Protein AF-A0A955AYN4-F1 (afdb_monomer)

pLDDT: mean 82.68, std 16.26, range [42.22, 98.5]

Sequence (90 aa):
MEMWANRRQFLGTVATGAAAAGLAAGLRTSAWAEDKSSKPAFKISLAEWSLHKAIFGKKLDNLDFAKVSKEEFGIDGIEYVNQFFKDKAK

Nearest PDB structures (foldseek):
  4ovx-assembly1_A  TM=9.803E-01  e=4.293E-04  Planctopirus limnophila DSM 3776

Secondary structure (DSSP, 8-state):
------HHHHHHHHHHHHHHHHHHHHT----------PPPSS--EEEGGGGHHHHHTTSS-GGGHHHHHHHTT---EEE--GGG-GGG--

Foldseek 3Di:
DDDDDDPVNVVVVVVVVVVVVVVVVVPPDPVPPDCPVDPPPDADEEELVVCVCCCVVVVDQSVCSCVCCCPVVVHNHYHYDCVSVVVVDD

Structure (mmCIF, N/CA/C/O backbone):
data_AF-A0A955AYN4-F1
#
_entry.id   AF-A0A955AYN4-F1
#
loop_
_atom_site.group_PDB
_atom_site.id
_atom_site.type_symbol
_atom_site.label_atom_id
_atom_site.label_alt_id
_atom_site.label_comp_id
_atom_site.label_asym_id
_atom_site.label_entity_id
_atom_site.label_seq_id
_atom_site.pdbx_PDB_ins_code
_atom_site.Cartn_x
_atom_site.Cartn_y
_atom_site.Cartn_z
_atom_site.occupancy
_atom_site.B_iso_or_equiv
_atom_site.auth_seq_id
_atom_site.auth_comp_id
_atom_site.auth_asym_id
_atom_site.auth_atom_id
_atom_site.pdbx_PDB_model_num
ATOM 1 N N . MET A 1 1 ? 64.519 15.814 -44.822 1.00 42.22 1 MET A N 1
ATOM 2 C CA . MET A 1 1 ? 63.675 16.991 -44.532 1.00 42.22 1 MET A CA 1
ATOM 3 C C . MET A 1 1 ? 62.737 16.566 -43.415 1.00 42.22 1 MET A C 1
ATOM 5 O O . MET A 1 1 ? 61.761 15.880 -43.683 1.00 42.22 1 MET A O 1
ATOM 9 N N . GLU A 1 2 ? 63.141 16.782 -42.162 1.00 52.59 2 GLU A N 1
ATOM 10 C CA . GLU A 1 2 ? 62.389 16.288 -41.002 1.00 52.59 2 GLU A CA 1
ATOM 11 C C . GLU A 1 2 ? 61.062 17.039 -40.860 1.00 52.59 2 GLU A C 1
ATOM 13 O O . GLU A 1 2 ? 61.021 18.269 -40.811 1.00 52.59 2 GLU A O 1
ATOM 18 N N . MET A 1 3 ? 59.967 16.282 -40.823 1.00 59.31 3 MET A N 1
ATOM 19 C CA . MET A 1 3 ? 58.609 16.789 -40.644 1.00 59.31 3 MET A CA 1
ATOM 20 C C . MET A 1 3 ? 58.375 17.057 -39.156 1.00 59.31 3 MET A C 1
ATOM 22 O O . MET A 1 3 ? 57.873 16.203 -38.428 1.00 59.31 3 MET A O 1
ATOM 26 N N . TRP A 1 4 ? 58.764 18.239 -38.684 1.00 58.72 4 TRP A N 1
ATOM 27 C CA . TRP A 1 4 ? 58.482 18.661 -37.314 1.00 58.72 4 TRP A CA 1
ATOM 28 C C . TRP A 1 4 ? 56.977 18.912 -37.140 1.00 58.72 4 TRP A C 1
ATOM 30 O O . TRP A 1 4 ? 56.430 19.871 -37.689 1.00 58.72 4 TRP A O 1
ATOM 40 N N . ALA A 1 5 ? 56.290 18.060 -36.376 1.00 67.25 5 ALA A N 1
ATOM 41 C CA . ALA A 1 5 ? 54.888 18.271 -36.028 1.00 67.25 5 ALA A CA 1
ATOM 42 C C . ALA A 1 5 ? 54.753 19.524 -35.143 1.00 67.25 5 ALA A C 1
ATOM 44 O O . ALA A 1 5 ? 55.261 19.584 -34.022 1.00 67.25 5 ALA A O 1
ATOM 45 N N . ASN A 1 6 ? 54.079 20.558 -35.652 1.00 82.38 6 ASN A N 1
ATOM 46 C CA . ASN A 1 6 ? 53.903 21.821 -34.937 1.00 82.38 6 ASN A CA 1
ATOM 47 C C . ASN A 1 6 ? 52.721 21.719 -33.951 1.00 82.38 6 ASN A C 1
ATOM 49 O O . ASN A 1 6 ? 51.671 21.172 -34.285 1.00 82.38 6 ASN A O 1
ATOM 53 N N . ARG A 1 7 ? 52.840 22.308 -32.750 1.00 79.00 7 ARG A N 1
ATOM 54 C CA . ARG A 1 7 ? 51.776 22.343 -31.719 1.00 79.00 7 ARG A CA 1
ATOM 55 C C . ARG A 1 7 ? 50.420 22.791 -32.264 1.00 79.00 7 ARG A C 1
ATOM 57 O O . ARG A 1 7 ? 49.392 22.270 -31.852 1.00 79.00 7 ARG A O 1
ATOM 64 N N . ARG A 1 8 ? 50.408 23.732 -33.214 1.00 77.75 8 ARG A N 1
ATOM 65 C CA . ARG A 1 8 ? 49.174 24.208 -33.859 1.00 77.75 8 ARG A CA 1
ATOM 66 C C . ARG A 1 8 ? 48.468 23.103 -34.656 1.00 77.75 8 ARG A C 1
ATOM 68 O O . ARG A 1 8 ? 47.245 23.044 -34.644 1.00 77.75 8 ARG A O 1
ATOM 75 N N . GLN A 1 9 ? 49.227 22.223 -35.306 1.00 78.06 9 GLN A N 1
ATOM 76 C CA . GLN A 1 9 ? 48.680 21.067 -36.019 1.00 78.06 9 GLN A CA 1
ATOM 77 C C . GLN A 1 9 ? 48.156 20.024 -35.029 1.00 78.06 9 GLN A C 1
ATOM 79 O O . GLN A 1 9 ? 47.054 19.527 -35.214 1.00 78.06 9 GLN A O 1
ATOM 84 N N . PHE A 1 10 ? 48.881 19.770 -33.934 1.00 79.44 10 PHE A N 1
ATOM 85 C CA . PHE A 1 10 ? 48.420 18.873 -32.870 1.00 79.44 10 PHE A CA 1
ATOM 86 C C . PHE A 1 10 ? 47.096 19.339 -32.243 1.00 79.44 10 PHE A C 1
ATOM 88 O O . PHE A 1 10 ? 46.147 18.563 -32.161 1.00 79.44 10 PHE A O 1
ATOM 95 N N . LEU A 1 11 ? 47.001 20.619 -31.863 1.00 81.25 11 LEU A N 1
ATOM 96 C CA . LEU A 1 11 ? 45.774 21.190 -31.297 1.00 81.25 11 LEU A CA 1
ATOM 97 C C . LEU A 1 11 ? 44.607 21.154 -32.295 1.00 81.25 11 LEU A C 1
ATOM 99 O O . LEU A 1 11 ? 43.481 20.867 -31.895 1.00 81.25 11 LEU A O 1
ATOM 103 N N . GLY A 1 12 ? 44.876 21.385 -33.584 1.00 78.44 12 GLY A N 1
ATOM 104 C CA . GLY A 1 12 ? 43.877 21.239 -34.644 1.00 78.44 12 GLY A CA 1
ATOM 105 C C . GLY A 1 12 ? 43.344 19.808 -34.745 1.00 78.44 12 GLY A C 1
ATOM 106 O O . GLY A 1 12 ? 42.137 19.598 -34.679 1.00 78.44 12 GLY A O 1
ATOM 107 N N . THR A 1 13 ? 44.236 18.818 -34.814 1.00 77.50 13 THR A N 1
ATOM 108 C CA . THR A 1 13 ? 43.864 17.399 -34.918 1.00 77.50 13 THR A CA 1
ATOM 109 C C . THR A 1 13 ? 43.071 16.912 -33.701 1.00 77.50 13 THR A C 1
ATOM 111 O O . THR A 1 13 ? 42.074 16.207 -33.863 1.00 77.50 13 THR A O 1
ATOM 114 N N . VAL A 1 14 ? 43.460 17.314 -32.484 1.00 77.62 14 VAL A N 1
ATOM 115 C CA . VAL A 1 14 ? 42.737 16.954 -31.249 1.00 77.62 14 VAL A CA 1
ATOM 116 C C . VAL A 1 14 ? 41.338 17.576 -31.221 1.00 77.62 14 VAL A C 1
ATOM 118 O O . VAL A 1 14 ? 40.373 16.888 -30.885 1.00 77.62 14 VAL A O 1
ATOM 121 N N . ALA A 1 15 ? 41.198 18.843 -31.622 1.00 72.12 15 ALA A N 1
ATOM 122 C CA . ALA A 1 15 ? 39.901 19.518 -31.664 1.00 72.12 15 ALA A CA 1
ATOM 123 C C . ALA A 1 15 ? 38.934 18.859 -32.666 1.00 72.12 15 ALA A C 1
ATOM 125 O O . ALA A 1 15 ? 37.761 18.652 -32.351 1.00 72.12 15 ALA A O 1
ATOM 126 N N . THR A 1 16 ? 39.421 18.469 -33.849 1.00 69.06 16 THR A N 1
ATOM 127 C CA . THR A 1 16 ? 38.597 17.791 -34.863 1.00 69.06 16 THR A CA 1
ATOM 128 C C . THR A 1 16 ? 38.202 16.373 -34.433 1.00 69.06 16 THR A C 1
ATOM 130 O O . THR A 1 16 ? 37.051 15.979 -34.620 1.00 69.06 16 THR A O 1
ATOM 133 N N . GLY A 1 17 ? 39.109 15.622 -33.796 1.00 68.31 17 GLY A N 1
ATOM 134 C CA . GLY A 1 17 ? 38.811 14.284 -33.270 1.00 68.31 17 GLY A CA 1
ATOM 135 C C . GLY A 1 17 ? 37.779 14.294 -32.135 1.00 68.31 17 GLY A C 1
ATOM 136 O O . GLY A 1 17 ? 36.867 13.466 -32.121 1.00 68.31 17 GLY A O 1
ATOM 137 N N . ALA A 1 18 ? 37.867 15.267 -31.222 1.00 65.44 18 ALA A N 1
ATOM 138 C CA . ALA A 1 18 ? 36.913 15.427 -30.124 1.00 65.44 18 ALA A CA 1
ATOM 139 C C . ALA A 1 18 ? 35.507 15.816 -30.616 1.00 65.44 18 ALA A 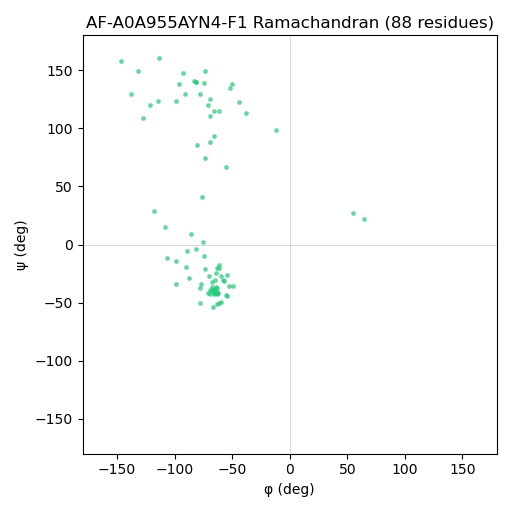C 1
ATOM 141 O O . ALA A 1 18 ? 34.516 15.292 -30.108 1.00 65.44 18 ALA A O 1
ATOM 142 N N . ALA A 1 19 ? 35.405 16.676 -31.635 1.00 65.62 19 ALA A N 1
ATOM 143 C CA . ALA A 1 19 ? 34.120 17.045 -32.229 1.00 65.62 19 ALA A CA 1
ATOM 144 C C . ALA A 1 19 ? 33.427 15.846 -32.905 1.00 65.62 19 ALA A C 1
ATOM 146 O O . ALA A 1 19 ? 32.228 15.638 -32.716 1.00 65.62 19 ALA A O 1
ATOM 147 N N . ALA A 1 20 ? 34.181 15.012 -33.630 1.00 62.19 20 ALA A N 1
ATOM 148 C CA . ALA A 1 20 ? 33.649 13.804 -34.263 1.00 62.19 20 ALA A CA 1
ATOM 149 C C . ALA A 1 20 ? 33.185 12.752 -33.235 1.00 62.19 20 ALA A C 1
ATOM 151 O O . ALA A 1 20 ? 32.112 12.166 -33.389 1.00 62.19 20 ALA A O 1
ATOM 152 N N . ALA A 1 21 ? 33.943 12.556 -32.149 1.00 61.66 21 ALA A N 1
ATOM 153 C CA . ALA A 1 21 ? 33.555 11.664 -31.055 1.00 61.66 21 ALA A CA 1
ATOM 154 C C . ALA 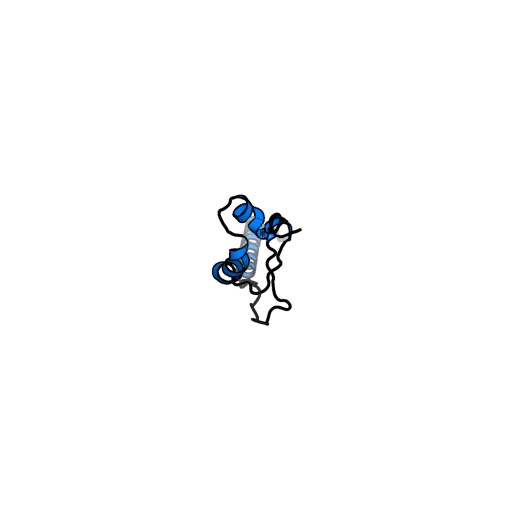A 1 21 ? 32.331 12.185 -30.275 1.00 61.66 21 ALA A C 1
ATOM 156 O O . ALA A 1 21 ? 31.463 11.399 -29.896 1.00 61.66 21 ALA A O 1
ATOM 157 N N . GLY A 1 22 ? 32.225 13.505 -30.083 1.00 62.41 22 GLY A N 1
ATOM 158 C CA . GLY A 1 22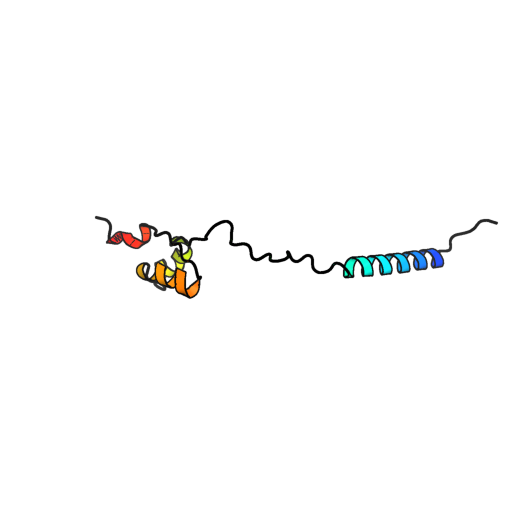 ? 31.074 14.151 -29.449 1.00 62.41 22 GLY A CA 1
ATOM 159 C C . GLY A 1 22 ? 29.780 13.996 -30.252 1.00 62.41 22 GLY A C 1
ATOM 160 O O . GLY A 1 22 ? 28.739 13.695 -29.673 1.00 62.41 22 GLY A O 1
ATOM 161 N N . LEU A 1 23 ? 29.842 14.109 -31.584 1.00 62.59 23 LEU A N 1
ATOM 162 C CA . LEU A 1 23 ? 28.696 13.847 -32.468 1.00 62.59 23 LEU A CA 1
ATOM 163 C C . LEU A 1 23 ? 28.285 12.367 -32.471 1.00 62.59 23 LEU A C 1
ATOM 165 O O . LEU A 1 23 ? 27.096 12.068 -32.409 1.00 62.59 23 LEU A O 1
ATOM 169 N N . ALA A 1 24 ? 29.243 11.435 -32.469 1.00 59.47 24 ALA A N 1
ATOM 170 C CA . ALA A 1 24 ? 28.953 10.001 -32.378 1.00 59.47 24 ALA A CA 1
ATOM 171 C C . ALA A 1 24 ? 28.369 9.588 -31.008 1.00 59.47 24 ALA A C 1
ATOM 173 O O . ALA A 1 24 ? 27.543 8.680 -30.934 1.00 59.47 24 ALA A O 1
ATOM 174 N N . ALA A 1 25 ? 28.759 10.265 -29.922 1.00 58.31 25 ALA A N 1
ATOM 175 C CA . ALA A 1 25 ? 28.180 10.068 -28.593 1.00 58.31 25 ALA A CA 1
ATOM 176 C C . ALA A 1 25 ? 26.803 10.743 -28.436 1.00 58.31 25 ALA A C 1
ATOM 178 O O . ALA A 1 25 ? 25.932 10.189 -27.770 1.00 58.31 25 ALA A O 1
ATOM 179 N N . GLY A 1 26 ? 26.587 11.898 -29.077 1.00 57.19 26 GLY A N 1
ATOM 180 C CA . GLY A 1 26 ? 25.304 12.612 -29.099 1.00 57.19 26 GLY A CA 1
ATOM 181 C C . GLY A 1 26 ? 24.237 11.953 -29.982 1.00 57.19 26 GLY A C 1
ATOM 182 O O . GLY A 1 26 ? 23.048 12.152 -29.754 1.00 57.19 26 GLY A O 1
ATOM 183 N N . LEU A 1 27 ? 24.651 11.119 -30.943 1.00 57.94 27 LEU A N 1
ATOM 184 C CA . LEU A 1 27 ? 23.782 10.271 -31.770 1.00 57.94 27 LEU A CA 1
ATOM 185 C C . LEU A 1 27 ? 23.439 8.923 -31.124 1.00 57.94 27 LEU A C 1
ATOM 187 O O . LEU A 1 27 ? 22.823 8.078 -31.776 1.00 57.94 27 LEU A O 1
ATOM 191 N N . ARG A 1 28 ? 23.780 8.700 -29.846 1.00 59.25 28 ARG A N 1
ATOM 192 C CA . ARG A 1 28 ? 23.143 7.620 -29.088 1.00 59.25 28 ARG A CA 1
ATOM 193 C C . ARG A 1 28 ? 21.695 8.013 -28.857 1.00 59.25 28 ARG A C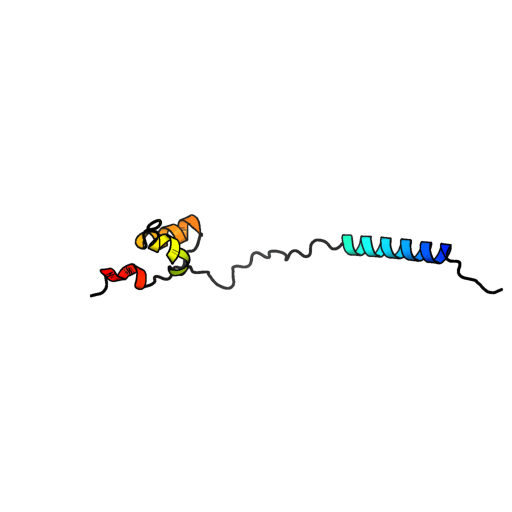 1
ATOM 195 O O . ARG A 1 28 ? 21.351 8.624 -27.850 1.00 59.25 28 ARG A O 1
ATOM 202 N N . THR A 1 29 ? 20.860 7.653 -29.829 1.00 60.22 29 THR A N 1
ATOM 203 C CA . THR A 1 29 ? 19.429 7.463 -29.649 1.00 60.22 29 THR A CA 1
ATOM 204 C C . THR A 1 29 ? 19.239 6.822 -28.290 1.00 60.22 29 THR A C 1
ATOM 206 O O . THR A 1 29 ? 19.743 5.723 -28.055 1.00 60.22 29 THR A O 1
ATOM 209 N N . SER A 1 30 ? 18.629 7.589 -27.390 1.00 60.00 30 SER A N 1
ATOM 210 C CA . SER A 1 30 ? 17.988 7.146 -26.164 1.00 60.00 30 SER A CA 1
ATOM 211 C C . SER A 1 30 ? 17.832 5.620 -26.147 1.00 60.00 30 SER A C 1
ATOM 213 O O . SER A 1 30 ? 16.932 5.071 -26.776 1.00 60.00 30 SER A O 1
ATOM 215 N N . ALA A 1 31 ? 18.753 4.924 -25.473 1.00 58.56 31 ALA A N 1
ATOM 216 C CA . ALA A 1 31 ? 18.659 3.487 -25.220 1.00 58.56 31 ALA A CA 1
ATOM 217 C C . ALA A 1 31 ? 17.638 3.236 -24.102 1.00 58.56 31 ALA A C 1
ATOM 219 O O . ALA A 1 31 ? 17.881 2.478 -23.164 1.00 58.56 31 ALA A O 1
ATOM 220 N N . TRP A 1 32 ? 16.529 3.969 -24.145 1.00 64.31 32 TRP A N 1
ATOM 221 C CA . TRP A 1 32 ? 15.414 3.733 -23.261 1.00 64.31 32 TRP A CA 1
ATOM 222 C C . TRP A 1 32 ? 14.830 2.427 -23.754 1.00 64.31 32 TRP A C 1
ATOM 224 O O . TRP A 1 32 ? 14.536 2.281 -24.941 1.00 64.31 32 TRP A O 1
ATOM 234 N N . ALA A 1 33 ? 14.820 1.452 -22.848 1.00 66.56 33 ALA A N 1
ATOM 235 C CA . ALA A 1 33 ? 14.321 0.122 -23.110 1.00 66.56 33 ALA A CA 1
ATOM 236 C C . ALA A 1 33 ? 13.005 0.237 -23.877 1.00 66.56 33 ALA A C 1
ATOM 238 O O . ALA A 1 33 ? 12.081 0.925 -23.442 1.00 66.56 33 ALA A O 1
ATOM 239 N N . GLU A 1 34 ? 12.961 -0.384 -25.050 1.00 59.94 34 GLU A N 1
ATOM 240 C CA . GLU A 1 34 ? 11.737 -0.462 -25.816 1.00 59.94 34 GLU A CA 1
ATOM 241 C C . GLU A 1 34 ? 10.726 -1.225 -24.966 1.00 59.94 34 GLU A C 1
ATOM 243 O O . GLU A 1 34 ? 10.939 -2.395 -24.635 1.00 59.94 34 GLU A O 1
ATOM 248 N N . ASP A 1 35 ? 9.660 -0.535 -24.562 1.00 63.41 35 ASP A N 1
ATOM 249 C CA . ASP A 1 35 ? 8.586 -1.102 -23.760 1.00 63.41 35 ASP A CA 1
ATOM 250 C C . ASP A 1 35 ? 7.748 -2.008 -24.670 1.00 63.41 35 ASP A C 1
ATOM 252 O O . ASP A 1 35 ? 6.669 -1.676 -25.165 1.00 63.41 35 ASP A O 1
ATOM 256 N N . LYS A 1 36 ? 8.311 -3.176 -24.992 1.00 61.69 36 LYS A N 1
ATOM 257 C CA . LYS A 1 36 ? 7.565 -4.287 -25.563 1.00 61.69 36 LYS A CA 1
ATOM 258 C C . LYS A 1 36 ? 6.599 -4.713 -24.469 1.00 61.69 36 LYS A C 1
ATOM 260 O O . LYS A 1 36 ? 6.978 -5.506 -23.608 1.00 61.69 36 LYS A O 1
ATOM 265 N N . SER A 1 37 ? 5.384 -4.160 -24.530 1.00 64.06 37 SER A N 1
ATOM 266 C CA . SER A 1 37 ? 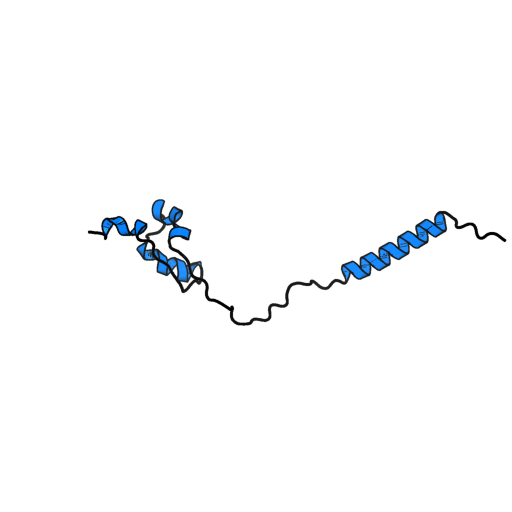4.207 -4.441 -23.695 1.00 64.06 37 SER A CA 1
ATOM 267 C C . SER A 1 37 ? 3.838 -5.932 -23.715 1.00 64.06 37 SER A C 1
ATOM 269 O O . SER A 1 37 ? 2.832 -6.383 -24.260 1.00 64.06 37 SER A O 1
ATOM 271 N N . SER A 1 38 ? 4.724 -6.740 -23.155 1.00 73.81 38 SER A N 1
ATOM 272 C CA . SER A 1 38 ? 4.492 -8.116 -22.786 1.00 73.81 38 SER A CA 1
ATOM 273 C C . SER A 1 38 ? 3.781 -8.086 -21.442 1.00 73.81 38 SER A C 1
ATOM 275 O O . SER A 1 38 ? 4.070 -7.247 -20.586 1.00 73.81 38 SER A O 1
ATOM 277 N N . LYS A 1 39 ? 2.794 -8.971 -21.263 1.00 80.06 39 LYS A N 1
ATOM 278 C CA . LYS A 1 39 ? 2.153 -9.125 -19.955 1.00 80.06 39 LYS A CA 1
ATOM 279 C C . LYS A 1 39 ? 3.252 -9.344 -18.906 1.00 80.06 39 LYS A C 1
ATOM 281 O O . LYS A 1 39 ? 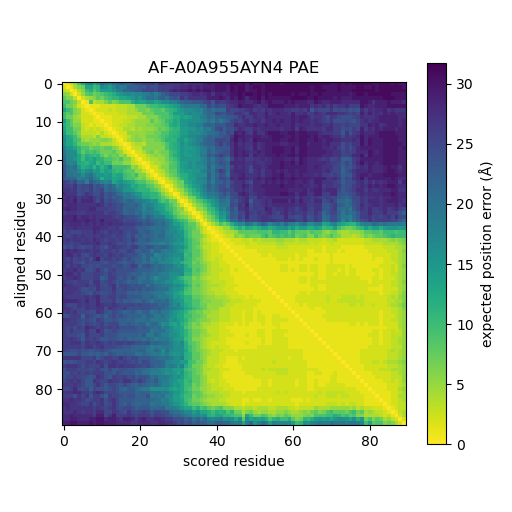4.142 -10.158 -19.168 1.00 80.06 39 LYS A O 1
ATOM 286 N N . PRO A 1 40 ? 3.184 -8.667 -17.746 1.00 84.06 40 PRO A N 1
ATOM 287 C CA . PRO A 1 40 ? 4.141 -8.879 -16.673 1.00 84.06 40 PRO A CA 1
ATOM 288 C C . PRO A 1 40 ? 4.272 -10.371 -16.362 1.00 84.06 40 PRO A C 1
ATOM 290 O O . PRO A 1 40 ? 3.268 -11.086 -16.313 1.00 84.06 40 PRO A O 1
ATOM 293 N N . ALA A 1 41 ? 5.500 -10.840 -16.134 1.00 91.06 41 ALA A N 1
ATOM 294 C CA . ALA A 1 41 ? 5.760 -12.243 -15.805 1.00 91.06 41 ALA A CA 1
ATOM 295 C C . ALA A 1 41 ? 5.076 -12.686 -14.495 1.00 91.06 41 ALA A C 1
ATOM 297 O O . ALA A 1 41 ? 4.903 -13.878 -14.252 1.00 91.06 41 ALA A O 1
ATOM 298 N N . PHE A 1 42 ? 4.675 -11.729 -13.657 1.00 92.88 42 PHE A N 1
ATOM 299 C CA . PHE A 1 42 ? 4.007 -11.938 -12.381 1.00 92.88 42 PHE A CA 1
ATOM 300 C C . PHE A 1 42 ? 3.017 -10.804 -12.101 1.00 92.88 42 PHE A C 1
ATOM 302 O O . PHE A 1 42 ? 3.131 -9.703 -12.638 1.00 92.88 42 PHE A O 1
ATOM 309 N N . LYS A 1 43 ? 2.041 -11.078 -11.234 1.00 94.81 43 LYS A N 1
ATOM 310 C CA . LYS A 1 43 ? 1.133 -10.061 -10.692 1.00 94.81 43 LYS A CA 1
ATOM 311 C C . LYS A 1 43 ? 1.695 -9.534 -9.375 1.00 94.81 43 LYS A C 1
ATOM 313 O O . LYS A 1 43 ? 2.341 -10.281 -8.647 1.00 94.81 43 LYS A O 1
ATOM 318 N N . ILE A 1 44 ? 1.440 -8.265 -9.085 1.00 96.38 44 ILE A N 1
ATOM 319 C CA . ILE A 1 44 ? 1.878 -7.607 -7.851 1.00 96.38 44 ILE A CA 1
ATOM 320 C C . ILE A 1 44 ? 0.726 -7.643 -6.840 1.00 96.38 44 ILE A C 1
ATOM 322 O O . ILE A 1 44 ? -0.426 -7.419 -7.218 1.00 96.38 44 ILE A O 1
ATOM 326 N N . SER A 1 45 ? 1.045 -7.929 -5.578 1.00 98.00 45 SER A N 1
ATOM 327 C CA . SER A 1 45 ? 0.146 -7.806 -4.427 1.00 98.00 45 SER A CA 1
ATOM 328 C C . SER A 1 45 ? 0.616 -6.703 -3.473 1.00 98.00 45 SER A C 1
ATOM 330 O O . SER A 1 45 ? 1.778 -6.290 -3.501 1.00 98.00 45 SER A O 1
ATOM 332 N N . LEU A 1 46 ? -0.293 -6.219 -2.624 1.00 98.50 46 LEU A N 1
ATOM 333 C CA . LEU A 1 46 ? -0.006 -5.279 -1.547 1.00 98.50 46 LEU A CA 1
ATOM 334 C C . LEU A 1 46 ? -0.259 -5.948 -0.195 1.00 98.50 46 LEU A C 1
ATOM 336 O O . LEU A 1 46 ? -1.367 -6.400 0.089 1.00 98.50 46 LEU A O 1
ATOM 340 N N . ALA A 1 47 ? 0.756 -5.970 0.663 1.00 98.50 47 ALA A N 1
ATOM 341 C CA . ALA A 1 47 ? 0.588 -6.370 2.053 1.00 98.50 47 ALA A CA 1
ATOM 342 C C . ALA A 1 47 ? 0.051 -5.210 2.897 1.00 98.50 47 ALA A C 1
ATOM 344 O O . ALA A 1 47 ? 0.506 -4.073 2.763 1.00 98.50 47 ALA A O 1
ATOM 345 N N . GLU A 1 48 ? -0.870 -5.496 3.815 1.00 98.50 48 GLU A N 1
ATOM 346 C CA . GLU A 1 48 ? -1.520 -4.496 4.673 1.00 98.50 48 GLU A CA 1
ATOM 347 C C . GLU A 1 48 ? -0.513 -3.702 5.518 1.00 98.50 48 GLU A C 1
ATOM 349 O O . GLU A 1 48 ? -0.674 -2.502 5.756 1.00 98.50 48 GLU A O 1
ATOM 354 N N . TRP A 1 49 ? 0.611 -4.330 5.886 1.00 98.25 49 TRP A N 1
ATOM 355 C CA . TRP A 1 49 ? 1.693 -3.655 6.602 1.00 98.25 49 TRP A CA 1
ATOM 356 C C . TRP A 1 49 ? 2.343 -2.514 5.805 1.00 98.25 49 TRP A C 1
ATOM 358 O O . TRP A 1 49 ? 2.915 -1.604 6.405 1.00 98.25 49 TRP A O 1
ATOM 368 N N . SER A 1 50 ? 2.215 -2.478 4.477 1.00 98.19 50 SER A N 1
ATOM 369 C CA . SER A 1 50 ? 2.658 -1.335 3.668 1.00 98.19 50 SER A CA 1
ATOM 370 C C . SER A 1 50 ? 1.948 -0.034 4.067 1.00 98.19 50 SER A C 1
ATOM 372 O O . SER A 1 50 ? 2.537 1.041 3.955 1.00 98.19 50 SER A O 1
ATOM 374 N N . LEU A 1 51 ? 0.726 -0.120 4.613 1.00 98.06 51 LEU A N 1
ATOM 375 C CA . LEU A 1 51 ? -0.074 1.018 5.082 1.00 98.06 51 LEU A CA 1
ATOM 376 C C . LEU A 1 51 ? -0.188 1.101 6.616 1.00 98.06 51 LEU A C 1
ATOM 378 O O . LEU A 1 51 ? -0.991 1.883 7.130 1.00 98.06 51 LEU A O 1
ATOM 382 N N . HIS A 1 52 ? 0.656 0.384 7.371 1.00 98.06 52 HIS A N 1
ATOM 383 C CA . HIS A 1 52 ? 0.588 0.337 8.842 1.00 98.06 52 HIS A CA 1
ATOM 384 C C . HIS A 1 52 ? 0.579 1.725 9.505 1.00 98.06 52 HIS A C 1
ATOM 386 O O . HIS A 1 52 ? -0.114 1.926 10.496 1.00 98.06 52 HIS A O 1
ATOM 392 N N . LYS A 1 53 ? 1.307 2.714 8.964 1.00 98.25 53 LYS A N 1
ATOM 393 C CA . LYS A 1 53 ? 1.317 4.085 9.508 1.00 98.25 53 LYS A CA 1
ATOM 394 C C . LYS A 1 53 ? -0.026 4.794 9.351 1.00 98.25 53 LYS A C 1
ATOM 396 O O . LYS A 1 53 ? -0.421 5.534 10.248 1.00 98.25 53 LYS A O 1
ATOM 401 N N . ALA A 1 54 ? -0.712 4.593 8.226 1.00 98.06 54 ALA A N 1
ATOM 402 C CA . ALA A 1 54 ? -2.031 5.172 7.992 1.00 98.06 54 ALA A CA 1
ATOM 403 C C . ALA A 1 54 ? -3.076 4.513 8.901 1.00 98.06 54 ALA A C 1
ATOM 405 O O . ALA A 1 54 ? -3.865 5.221 9.527 1.00 98.06 54 ALA A O 1
ATOM 406 N N . ILE A 1 55 ? -3.001 3.186 9.042 1.00 97.50 55 ILE A N 1
ATOM 407 C CA . ILE A 1 55 ? -3.903 2.397 9.888 1.00 97.50 55 ILE A CA 1
ATOM 408 C C . ILE A 1 55 ? -3.692 2.729 11.374 1.00 97.50 55 ILE A C 1
ATOM 410 O O . ILE A 1 55 ? -4.620 3.160 12.054 1.00 97.50 55 ILE A O 1
ATOM 414 N N . PHE A 1 56 ? -2.459 2.651 11.889 1.00 96.44 56 PHE A N 1
ATOM 415 C CA . PHE A 1 56 ? -2.165 3.017 13.283 1.00 96.44 56 PHE A CA 1
ATOM 416 C C . PHE A 1 56 ? -2.394 4.503 13.574 1.00 96.44 56 PHE A C 1
ATOM 418 O O . PHE A 1 56 ? -2.773 4.865 14.687 1.00 96.44 56 PHE A O 1
ATOM 425 N N . GLY A 1 57 ? -2.207 5.365 12.573 1.00 97.69 57 GLY A N 1
ATOM 426 C CA . GLY A 1 57 ? -2.533 6.786 12.646 1.00 97.69 57 GLY A CA 1
ATOM 427 C C . GLY A 1 57 ? -4.030 7.098 12.549 1.00 97.69 57 GLY A C 1
ATOM 428 O O . GLY A 1 57 ? -4.371 8.278 12.544 1.00 97.69 57 GLY A O 1
ATOM 429 N N . LYS A 1 58 ? -4.906 6.083 12.450 1.00 96.19 58 LYS A N 1
ATOM 430 C CA . LYS A 1 58 ? -6.368 6.207 12.286 1.00 96.19 58 LYS A CA 1
ATOM 431 C C . LYS A 1 58 ? -6.795 7.056 11.081 1.00 96.19 58 LYS A C 1
ATOM 433 O O . LYS A 1 58 ? -7.856 7.670 11.095 1.00 96.19 58 LYS A O 1
ATOM 438 N N . LYS A 1 59 ? -5.951 7.118 10.050 1.00 97.88 59 LYS A N 1
ATOM 439 C CA . LYS A 1 59 ? -6.243 7.801 8.779 1.00 97.88 59 LYS A CA 1
ATOM 440 C C . LYS A 1 59 ? -6.898 6.873 7.758 1.00 97.88 59 LYS A C 1
ATOM 442 O O . LYS A 1 59 ? -7.477 7.358 6.797 1.00 97.88 59 LYS A O 1
ATOM 447 N N . LEU A 1 60 ? -6.764 5.565 7.961 1.00 97.56 60 LEU A N 1
ATOM 448 C CA . LEU A 1 60 ? -7.330 4.510 7.134 1.00 97.56 60 LEU A CA 1
ATOM 449 C C . LEU A 1 60 ? -7.875 3.423 8.061 1.00 97.56 60 LEU A C 1
ATOM 451 O O . LEU A 1 60 ? -7.156 2.986 8.961 1.00 97.56 60 LEU A O 1
ATOM 455 N N . ASP A 1 61 ? -9.117 3.001 7.853 1.00 96.75 61 ASP A N 1
ATOM 456 C CA . ASP A 1 61 ? -9.648 1.803 8.501 1.00 96.75 61 ASP A CA 1
ATOM 457 C C . ASP A 1 61 ? -9.044 0.559 7.829 1.00 96.75 61 ASP A C 1
ATOM 459 O O . ASP A 1 61 ? -8.902 0.506 6.606 1.00 96.75 61 ASP A O 1
ATOM 463 N N . ASN A 1 62 ? -8.669 -0.452 8.612 1.00 96.38 62 ASN A N 1
ATOM 464 C CA . ASN A 1 62 ? -8.100 -1.687 8.075 1.00 96.38 62 ASN A CA 1
ATOM 465 C C . ASN A 1 62 ? -9.111 -2.455 7.197 1.00 96.38 62 ASN A C 1
ATOM 467 O O . ASN A 1 62 ? -8.726 -3.168 6.271 1.00 96.38 62 ASN A O 1
ATOM 471 N N . LEU A 1 63 ? -10.415 -2.254 7.412 1.00 96.50 63 LEU A N 1
ATOM 472 C CA . LEU A 1 63 ? -11.467 -2.801 6.553 1.00 96.50 63 LEU A CA 1
ATOM 473 C C . LEU A 1 63 ? -11.516 -2.131 5.172 1.00 96.50 63 LEU A C 1
ATOM 475 O O . LEU A 1 63 ? -11.873 -2.784 4.190 1.00 96.50 63 LEU A O 1
ATOM 479 N N . ASP A 1 64 ? -11.078 -0.876 5.069 1.00 98.06 64 ASP A N 1
ATOM 480 C CA . ASP A 1 64 ? -10.992 -0.142 3.802 1.00 98.06 64 ASP A CA 1
ATOM 481 C C . ASP A 1 64 ? -9.720 -0.483 3.002 1.00 98.06 64 ASP A C 1
ATOM 483 O O . ASP A 1 64 ? -9.556 -0.027 1.868 1.00 98.06 64 ASP A O 1
ATOM 487 N N . PHE A 1 65 ? -8.823 -1.318 3.542 1.00 98.31 65 PHE A N 1
ATOM 488 C CA . PHE A 1 65 ? -7.552 -1.670 2.903 1.00 98.31 65 PHE A CA 1
ATOM 489 C C . PHE A 1 65 ? -7.720 -2.220 1.478 1.00 98.31 65 PHE A C 1
ATOM 491 O O . PHE A 1 65 ? -7.001 -1.809 0.563 1.00 98.31 65 PHE A O 1
ATOM 498 N N . ALA A 1 66 ? -8.691 -3.113 1.265 1.00 98.19 66 ALA A N 1
ATOM 499 C CA . ALA A 1 66 ? -8.967 -3.691 -0.051 1.00 98.19 66 ALA A CA 1
ATOM 500 C C . ALA A 1 66 ? -9.405 -2.625 -1.064 1.00 98.19 66 ALA A C 1
ATOM 502 O O . ALA A 1 66 ? -8.939 -2.608 -2.205 1.00 98.19 66 ALA A O 1
ATOM 503 N N . LYS A 1 67 ? -10.267 -1.703 -0.621 1.00 98.44 67 LYS A N 1
ATOM 504 C CA . LYS A 1 67 ? -10.764 -0.600 -1.439 1.00 98.44 67 LYS A CA 1
ATOM 505 C C . LYS A 1 67 ? -9.619 0.319 -1.853 1.00 98.44 67 LYS A C 1
ATOM 507 O O . LYS A 1 67 ? -9.441 0.559 -3.041 1.00 98.44 67 LYS A O 1
ATOM 512 N N . VAL A 1 68 ? -8.800 0.763 -0.898 1.00 98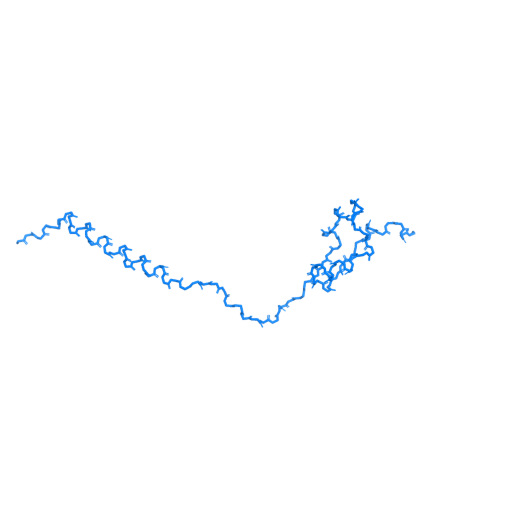.38 68 VAL A N 1
ATOM 513 C CA . VAL A 1 68 ? -7.657 1.651 -1.172 1.00 98.38 68 VAL A CA 1
ATOM 514 C C . VAL A 1 68 ? -6.622 0.977 -2.074 1.00 98.38 68 VAL A C 1
ATOM 516 O O . VAL A 1 68 ? -6.129 1.597 -3.014 1.00 98.38 68 VAL A O 1
ATOM 519 N N . SER A 1 69 ? -6.335 -0.309 -1.850 1.00 98.44 69 SER A N 1
ATOM 520 C CA . SER A 1 69 ? -5.435 -1.094 -2.710 1.00 98.44 69 SER A CA 1
ATOM 521 C C . SER A 1 69 ? -5.880 -1.065 -4.172 1.00 98.44 69 SER A C 1
ATOM 523 O O . SER A 1 69 ? -5.061 -0.855 -5.070 1.00 98.44 69 SER A O 1
ATOM 525 N N . LYS A 1 70 ? -7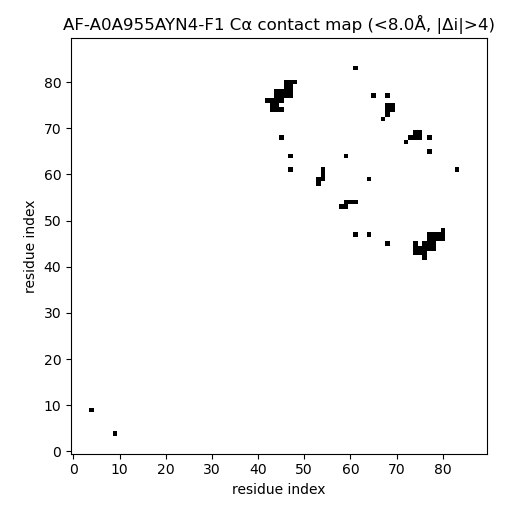.187 -1.208 -4.414 1.00 98.25 70 LYS A N 1
ATOM 526 C CA . LYS A 1 70 ? -7.749 -1.219 -5.761 1.00 98.25 70 LYS A CA 1
ATOM 527 C C . LYS A 1 70 ? -7.878 0.177 -6.370 1.00 98.25 70 LYS A C 1
ATOM 529 O O . LYS A 1 70 ? -7.477 0.367 -7.516 1.00 98.25 70 LYS A O 1
ATOM 534 N N . GLU A 1 71 ? -8.471 1.117 -5.643 1.00 98.44 71 GLU A N 1
ATOM 535 C CA . GLU A 1 71 ? -8.851 2.434 -6.166 1.00 98.44 71 GLU A CA 1
ATOM 536 C C . GLU A 1 71 ? -7.660 3.390 -6.277 1.00 98.44 71 GLU A C 1
ATOM 538 O O . GLU A 1 71 ? -7.579 4.132 -7.253 1.00 98.44 71 GLU A O 1
ATOM 543 N N . GLU A 1 72 ? -6.715 3.351 -5.332 1.00 98.00 72 GLU A N 1
ATOM 544 C CA . GLU A 1 72 ? -5.589 4.296 -5.314 1.00 98.00 72 GLU A CA 1
ATOM 545 C C . GLU A 1 72 ? -4.303 3.715 -5.902 1.00 98.00 72 GLU A C 1
ATOM 547 O O . GLU A 1 72 ? -3.535 4.435 -6.540 1.00 98.00 72 GLU A O 1
ATOM 552 N N . PHE A 1 73 ? -4.068 2.411 -5.727 1.00 97.56 73 PHE A N 1
ATOM 553 C CA . PHE A 1 73 ? -2.842 1.761 -6.202 1.00 97.56 73 PHE A CA 1
ATOM 554 C C . PHE A 1 73 ? -3.046 0.876 -7.435 1.00 97.56 73 PHE A C 1
ATOM 556 O O . PHE A 1 73 ? -2.065 0.452 -8.045 1.00 97.56 73 PHE A O 1
ATOM 563 N N . GLY A 1 74 ? -4.292 0.586 -7.825 1.00 97.81 74 GLY A N 1
ATOM 564 C CA . GLY A 1 74 ? -4.579 -0.304 -8.951 1.00 97.81 74 GLY A CA 1
ATOM 565 C C . GLY A 1 74 ? -4.126 -1.750 -8.720 1.00 97.81 74 GLY A C 1
ATOM 566 O O . GLY A 1 74 ? -3.906 -2.480 -9.687 1.00 97.81 74 GLY A O 1
ATOM 567 N N . ILE A 1 75 ? -3.965 -2.166 -7.460 1.00 98.12 75 ILE A N 1
ATOM 568 C CA . ILE A 1 75 ? -3.473 -3.491 -7.082 1.00 98.12 75 ILE A CA 1
ATOM 569 C C . ILE A 1 75 ? -4.656 -4.397 -6.731 1.00 98.12 75 ILE A C 1
ATOM 571 O O . ILE A 1 75 ? -5.450 -4.096 -5.844 1.00 98.12 75 ILE A O 1
ATOM 575 N N . ASP A 1 76 ? -4.746 -5.533 -7.423 1.00 97.19 76 ASP A N 1
ATOM 576 C CA . ASP A 1 76 ? -5.820 -6.518 -7.237 1.00 97.19 76 ASP A CA 1
ATOM 577 C C . ASP A 1 76 ? -5.523 -7.558 -6.146 1.00 97.19 76 ASP A C 1
ATOM 579 O O . ASP A 1 76 ? -6.443 -8.115 -5.552 1.00 97.19 76 ASP A O 1
ATOM 583 N N . GLY A 1 77 ? -4.246 -7.873 -5.913 1.00 98.06 77 GLY A N 1
ATOM 584 C CA . GLY A 1 77 ? -3.833 -8.840 -4.894 1.00 98.06 77 GLY A CA 1
ATOM 585 C C . GLY A 1 77 ? -3.570 -8.152 -3.560 1.00 98.06 77 GLY A C 1
ATOM 586 O O . GLY A 1 77 ? -2.794 -7.204 -3.514 1.00 98.06 77 GLY A O 1
ATOM 587 N N . ILE A 1 78 ? -4.155 -8.641 -2.469 1.00 98.44 78 ILE A N 1
ATOM 588 C CA . ILE A 1 78 ? -3.946 -8.079 -1.128 1.00 98.44 78 ILE A CA 1
ATOM 589 C C . ILE A 1 78 ? -3.621 -9.166 -0.105 1.00 98.44 78 ILE A C 1
ATOM 591 O O . ILE A 1 78 ? -4.095 -10.296 -0.220 1.00 98.44 78 ILE A O 1
ATOM 595 N N . GLU A 1 79 ? -2.836 -8.815 0.910 1.00 98.38 79 GLU A N 1
ATOM 596 C CA . GLU A 1 79 ? -2.448 -9.714 2.001 1.00 98.38 79 GLU A CA 1
ATOM 597 C C . GLU A 1 79 ? -2.761 -9.054 3.349 1.00 98.38 79 GLU A C 1
ATOM 599 O O . GLU A 1 79 ? -2.106 -8.086 3.744 1.00 98.38 79 GLU A O 1
ATOM 604 N N . TYR A 1 80 ? -3.777 -9.569 4.046 1.00 97.69 80 TYR A N 1
ATOM 605 C CA . TYR A 1 80 ? -4.161 -9.095 5.378 1.00 97.69 80 TYR A CA 1
ATOM 606 C C . TYR A 1 80 ? -3.167 -9.541 6.457 1.00 97.69 80 TYR A C 1
ATOM 608 O O . TYR A 1 80 ? -2.589 -10.627 6.394 1.00 97.69 80 TYR A O 1
ATOM 616 N N . VAL A 1 81 ? -3.026 -8.721 7.497 1.00 96.69 81 VAL A N 1
ATOM 617 C CA . VAL A 1 81 ? -2.147 -8.956 8.642 1.00 96.69 81 VAL A CA 1
ATOM 618 C C . VAL A 1 81 ? -2.974 -8.971 9.926 1.00 96.69 81 VAL A C 1
ATOM 620 O O . VAL A 1 81 ? -3.585 -7.982 10.326 1.00 96.69 81 VAL A O 1
ATOM 623 N N . ASN A 1 82 ? -2.944 -10.099 10.638 1.00 95.31 82 ASN A N 1
ATOM 624 C CA . ASN A 1 82 ? -3.744 -10.341 11.848 1.00 95.31 82 ASN A CA 1
ATOM 625 C C . ASN A 1 82 ? -3.585 -9.277 12.953 1.00 95.31 82 ASN A C 1
ATOM 627 O O . ASN A 1 82 ? -4.495 -9.079 13.755 1.00 95.31 82 ASN A O 1
ATOM 631 N N . GLN A 1 83 ? -2.449 -8.576 13.009 1.00 94.25 83 GLN A N 1
ATOM 632 C CA . GLN A 1 83 ? -2.185 -7.527 13.997 1.00 94.25 83 GLN A CA 1
ATOM 633 C C . GLN A 1 83 ? -3.155 -6.340 13.9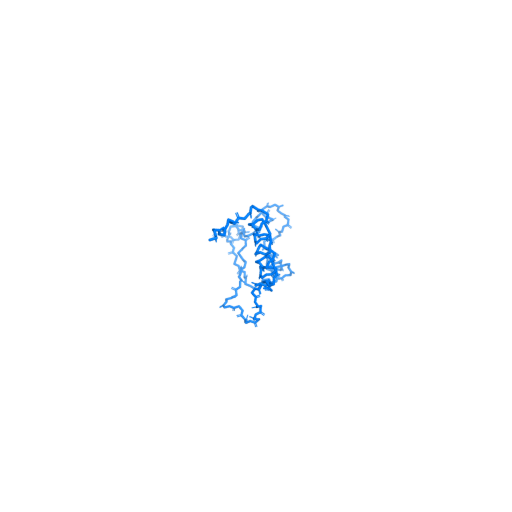14 1.00 94.25 83 GLN A C 1
ATOM 635 O O . GLN A 1 83 ? -3.285 -5.623 14.908 1.00 94.25 83 GLN A O 1
ATOM 640 N N . PHE A 1 84 ? -3.840 -6.147 12.784 1.00 95.12 84 PHE A N 1
ATOM 641 C CA . PHE A 1 84 ? -4.880 -5.127 12.625 1.00 95.12 84 PHE A CA 1
ATOM 642 C C . PHE A 1 84 ? -6.283 -5.620 13.014 1.00 95.12 84 PHE A C 1
ATOM 644 O O . PHE A 1 84 ? -7.201 -4.818 13.109 1.00 95.12 84 PHE A O 1
ATOM 651 N N . PHE A 1 85 ? -6.437 -6.910 13.332 1.00 94.50 85 PHE A N 1
ATOM 652 C CA . PHE A 1 85 ? -7.702 -7.552 13.715 1.00 94.50 85 PHE A CA 1
ATOM 653 C C . PHE A 1 85 ? -7.656 -8.120 15.142 1.00 94.50 85 PHE A C 1
ATOM 655 O O . PHE A 1 85 ? -8.304 -9.122 15.450 1.00 94.50 85 PHE A O 1
ATOM 662 N N . LYS A 1 86 ? -6.847 -7.530 16.031 1.00 88.25 86 LYS A N 1
ATOM 663 C CA . LYS A 1 86 ? -6.619 -8.059 17.391 1.00 88.25 86 LYS A CA 1
ATOM 664 C C . LYS A 1 86 ? -7.900 -8.212 18.209 1.00 88.25 86 LYS A C 1
ATOM 666 O O . LYS A 1 86 ? -7.986 -9.118 19.024 1.00 88.25 86 LYS A O 1
ATOM 671 N N . ASP A 1 87 ? -8.884 -7.350 17.982 1.00 86.56 87 ASP A N 1
ATOM 672 C CA . ASP A 1 87 ? -10.199 -7.377 18.627 1.00 86.56 87 ASP A CA 1
ATOM 673 C C . ASP A 1 87 ? -11.121 -8.493 18.100 1.00 86.56 87 ASP A C 1
ATOM 675 O O . ASP A 1 87 ? -12.182 -8.740 18.670 1.00 86.56 87 ASP A O 1
ATOM 679 N N . LYS A 1 88 ? -10.737 -9.168 17.009 1.00 83.69 88 LYS A N 1
ATOM 680 C CA . LYS A 1 88 ? -11.485 -10.284 16.407 1.00 83.69 88 LYS A CA 1
ATOM 681 C C . LYS A 1 88 ? -10.946 -11.656 16.805 1.00 83.69 88 LYS A C 1
ATOM 683 O O . LYS A 1 88 ? -11.629 -12.655 16.585 1.00 83.69 88 LYS A O 1
ATOM 688 N N . ALA A 1 89 ? -9.749 -11.715 17.383 1.00 75.75 89 ALA A N 1
ATOM 689 C CA . ALA A 1 89 ? -9.198 -12.944 17.936 1.00 75.75 89 ALA A CA 1
ATOM 690 C C . ALA A 1 89 ? -9.836 -13.231 19.309 1.00 75.75 89 ALA A C 1
ATOM 692 O O . ALA A 1 89 ? -9.885 -12.346 20.163 1.00 75.75 89 ALA A O 1
ATOM 693 N N . LYS A 1 90 ? -10.337 -14.457 19.501 1.00 63.28 90 LYS A N 1
ATOM 694 C CA . LYS A 1 90 ? -10.774 -15.000 20.797 1.00 63.28 90 LYS A CA 1
ATOM 695 C C . LYS A 1 90 ? -9.729 -15.959 21.341 1.00 63.28 90 LYS A C 1
ATOM 697 O O . LYS A 1 90 ? -9.135 -16.679 20.507 1.00 63.28 90 LYS A O 1
#

Radius of gyration: 30.73 Å; Cα contacts (8 Å, |Δi|>4): 41; chains: 1; bounding box: 75×39×65 Å

Solvent-accessible surface area (backbone atoms only — not comparable to full-atom values): 5849 Å² total; per-residue (Å²): 134,84,84,78,85,47,68,71,57,54,54,49,54,52,54,55,51,50,53,55,51,50,51,62,60,69,62,57,67,76,83,63,76,79,83,73,87,62,82,70,98,65,85,68,64,46,52,48,71,81,45,42,68,41,39,77,65,69,76,38,60,76,85,49,45,67,56,50,35,39,75,75,67,68,32,85,37,74,42,87,56,70,84,81,44,61,91,74,64,130

Mean predicted aligned error: 14.89 Å